Protein AF-A0A0F3GYE5-F1 (afdb_monomer)

Organism: NCBI:txid29290

Foldseek 3Di:
DDDPDDVPDDPDDDDDDDPAPPKDKDADCDCLQVVPHNGRDIDIARPVDDDDQQDWDFDDDPPDTDTFGWHDDPPDIWGHGPDPVDDIDD

Sequence (90 aa):
MVDIFKEGYAEDWLAFDASDPNAFAVGVADDSMGTEFKIGDIVIISPSVVPITGDFVLAKHGNNVIIRKLKILDLAILLKPLNPNYDDIN

Secondary structure (DSSP, 8-state):
----PPTT--S-------S-TT-EEEE--SSTTTTTS-TT-EEEE-TTSPP-TT-EEEEEETTEEEEEEEEEETTEEEEE-SSTTS--B-

InterPro domains:
  IPR015927 Peptidase S24/S26A/S26B/S26C [PF00717] (11-89)
  IPR036286 LexA/Signal peptidase-like superfamily [SSF51306] (20-89)
  IPR039418 LexA-like [cd06529] (24-89)

Mean predicted aligned error: 6.95 Å

pLDDT: mean 88.26, std 13.39, range [50.16, 98.06]

Nearest PDB structures (foldseek):
  6a2s-assembly1_C  TM=9.234E-01  e=2.211E-03  Mycobacterium tuberculosis H37Rv
  6a2r-assembly1_A  TM=9.067E-01  e=2.076E-03  Mycobacterium tuberculosis H37Rv
  6a2t-assembly1_A  TM=7.408E-01  e=2.076E-03  Mycobacterium tuberculosis H37Rv
  3k2z-assembly1_A  TM=8.301E-01  e=8.828E-03  Thermotoga maritima
  3k3r-assembly1_F  TM=7.300E-01  e=5.141E-02  Escherichia coli K-12

Solvent-accessible surface area (backbone atoms only — not comparable to full-atom values): 5919 Å² total; per-residue (Å²): 134,80,86,85,63,57,96,92,58,69,98,73,84,82,92,73,97,66,93,47,94,73,46,46,79,45,70,36,85,52,55,45,34,45,90,82,43,42,64,71,40,76,44,79,45,52,78,87,58,85,83,53,67,71,39,78,42,84,41,83,55,90,95,44,73,45,71,26,36,34,39,71,52,101,89,48,56,37,35,33,47,73,28,86,94,48,74,73,44,116

Radius of gyration: 15.45 Å; Cα contacts (8 Å, |Δi|>4): 132; chains: 1; bounding box: 40×34×38 Å

Structure (mmCIF, N/CA/C/O backbone):
data_AF-A0A0F3GYE5-F1
#
_entry.id   AF-A0A0F3GYE5-F1
#
loop_
_atom_site.group_PDB
_atom_site.id
_atom_site.type_symbol
_atom_site.label_atom_id
_atom_site.label_alt_id
_atom_site.label_comp_id
_atom_site.label_asym_id
_atom_site.label_entity_id
_atom_site.label_seq_id
_atom_site.pdbx_PDB_ins_code
_atom_site.Cartn_x
_atom_site.Cartn_y
_atom_site.Cartn_z
_atom_site.occupancy
_atom_site.B_iso_or_equiv
_atom_site.auth_seq_id
_atom_site.auth_comp_id
_atom_site.auth_asym_id
_atom_site.auth_atom_id
_atom_site.pdbx_PDB_model_num
ATOM 1 N N . MET A 1 1 ? 18.637 -20.138 -17.129 1.00 50.16 1 MET A N 1
ATOM 2 C CA . MET A 1 1 ? 18.434 -18.826 -17.769 1.00 50.16 1 MET A CA 1
ATOM 3 C C . MET A 1 1 ? 19.476 -17.903 -17.172 1.00 50.16 1 MET A C 1
ATOM 5 O O . MET A 1 1 ? 19.521 -17.798 -15.956 1.00 50.16 1 MET A O 1
ATOM 9 N N . VAL A 1 2 ? 20.407 -17.410 -17.987 1.00 51.84 2 VAL A N 1
ATOM 10 C CA . VAL A 1 2 ? 21.448 -16.471 -17.545 1.00 51.84 2 VAL A CA 1
ATOM 11 C C . VAL A 1 2 ? 20.825 -15.086 -17.602 1.00 51.84 2 VAL A C 1
ATOM 13 O O . VAL A 1 2 ? 20.241 -14.741 -18.628 1.00 51.84 2 VAL A O 1
ATOM 16 N N . ASP A 1 3 ? 20.907 -14.342 -16.506 1.00 53.81 3 ASP A N 1
ATOM 17 C CA . ASP A 1 3 ? 20.548 -12.931 -16.498 1.00 53.81 3 ASP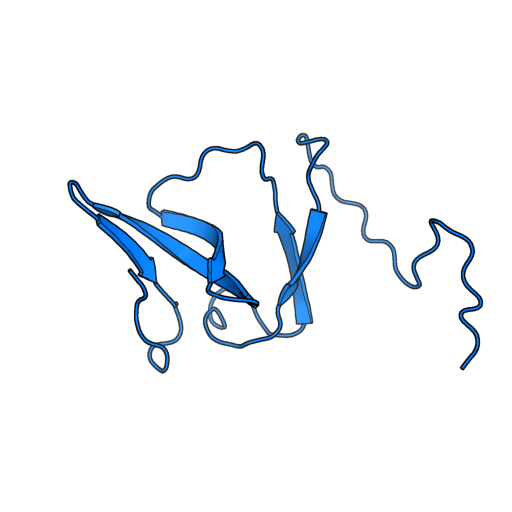 A CA 1
ATOM 18 C C . ASP A 1 3 ? 21.544 -12.177 -17.393 1.00 53.81 3 ASP A C 1
ATOM 20 O O . ASP A 1 3 ? 22.752 -12.184 -17.146 1.00 53.81 3 ASP A O 1
ATOM 24 N N . ILE A 1 4 ? 21.042 -11.643 -18.506 1.00 61.31 4 ILE A N 1
ATOM 25 C CA . ILE A 1 4 ? 21.823 -10.931 -19.527 1.00 61.31 4 ILE A CA 1
ATOM 26 C C . ILE A 1 4 ? 21.837 -9.417 -19.292 1.00 61.31 4 ILE A C 1
ATOM 28 O O . ILE A 1 4 ? 22.429 -8.685 -20.089 1.00 61.31 4 ILE A O 1
ATOM 32 N N . PHE A 1 5 ? 21.198 -8.929 -18.226 1.00 57.25 5 PHE A N 1
ATOM 33 C CA . PHE A 1 5 ? 21.113 -7.504 -17.949 1.00 57.25 5 PHE A CA 1
ATOM 34 C C . PHE A 1 5 ? 22.298 -7.040 -17.092 1.00 57.25 5 PHE A C 1
ATOM 36 O O . PHE A 1 5 ? 22.693 -7.673 -16.114 1.00 57.25 5 PHE A O 1
ATOM 43 N N . LYS A 1 6 ? 22.915 -5.917 -17.486 1.00 57.47 6 LYS A N 1
ATOM 44 C CA . LYS A 1 6 ? 23.903 -5.224 -16.645 1.00 57.47 6 LYS A CA 1
ATOM 45 C C . LYS A 1 6 ? 23.197 -4.639 -15.422 1.00 57.47 6 LYS A C 1
ATOM 47 O O . LYS A 1 6 ? 22.052 -4.209 -15.539 1.00 57.47 6 LYS A O 1
ATOM 52 N N . GLU A 1 7 ? 23.900 -4.542 -14.291 1.00 54.09 7 GLU A N 1
ATOM 53 C CA . GLU A 1 7 ? 23.404 -3.809 -13.118 1.00 54.09 7 GLU A CA 1
ATOM 54 C C . GLU A 1 7 ? 22.880 -2.427 -13.544 1.00 54.09 7 GLU A C 1
ATOM 56 O O . GLU A 1 7 ? 23.600 -1.638 -14.162 1.00 54.09 7 GLU A O 1
ATOM 61 N N . GLY A 1 8 ? 21.599 -2.173 -13.266 1.00 60.19 8 GLY A N 1
ATOM 62 C CA . GLY A 1 8 ? 20.909 -0.942 -13.648 1.00 60.19 8 GLY A CA 1
ATOM 63 C C . GLY A 1 8 ? 20.170 -0.966 -14.990 1.00 60.19 8 GLY A C 1
ATOM 64 O O . GLY A 1 8 ? 19.709 0.092 -15.397 1.00 60.19 8 GLY A O 1
ATOM 65 N N . TYR A 1 9 ? 20.032 -2.108 -15.676 1.00 56.00 9 TYR A N 1
ATOM 66 C CA . TYR A 1 9 ? 19.186 -2.249 -16.871 1.00 56.00 9 TYR A CA 1
ATOM 67 C C . TYR A 1 9 ? 17.911 -3.043 -16.558 1.00 56.00 9 TYR A C 1
ATOM 69 O O . TYR A 1 9 ? 17.988 -4.192 -16.135 1.00 56.00 9 TYR A O 1
ATOM 77 N N . ALA A 1 10 ? 16.749 -2.433 -16.807 1.00 66.06 10 ALA A N 1
ATOM 78 C CA . ALA A 1 10 ? 15.442 -3.092 -16.847 1.00 66.06 10 ALA A CA 1
ATOM 79 C C . ALA A 1 10 ? 14.967 -3.253 -18.303 1.00 66.06 10 ALA A C 1
ATOM 81 O O . ALA A 1 10 ? 15.396 -2.491 -19.176 1.00 66.06 10 ALA A O 1
ATOM 82 N N . GLU A 1 11 ? 14.097 -4.237 -18.554 1.00 63.47 11 GLU A N 1
ATOM 83 C CA . GLU A 1 11 ? 13.492 -4.479 -19.875 1.00 63.47 11 GLU A CA 1
ATOM 84 C C . GLU A 1 11 ? 12.579 -3.328 -20.328 1.00 63.47 11 GLU A C 1
ATOM 86 O O . GLU A 1 11 ? 12.588 -2.988 -21.508 1.00 63.47 11 GLU A O 1
ATOM 91 N N . ASP A 1 12 ? 11.905 -2.667 -19.381 1.00 66.69 12 ASP A N 1
ATOM 92 C CA . ASP A 1 12 ? 11.049 -1.503 -19.605 1.00 66.69 12 ASP A CA 1
ATOM 93 C C . ASP A 1 12 ? 11.389 -0.358 -18.640 1.00 66.69 12 ASP A C 1
ATOM 95 O O . ASP A 1 12 ? 11.724 -0.570 -17.472 1.00 66.69 12 ASP A O 1
ATOM 99 N N . TRP A 1 13 ? 11.272 0.878 -19.136 1.00 66.69 13 TRP A N 1
ATOM 100 C CA . TRP A 1 13 ? 11.470 2.107 -18.365 1.00 66.69 13 TRP A CA 1
ATOM 101 C C . TRP A 1 13 ? 10.253 3.014 -18.502 1.00 66.69 13 TRP A C 1
ATOM 103 O O . TRP A 1 13 ? 9.910 3.442 -19.604 1.00 66.69 13 TRP A O 1
ATOM 113 N N . LEU A 1 14 ? 9.636 3.363 -17.373 1.00 70.12 14 LEU A N 1
ATOM 114 C CA . LEU A 1 14 ? 8.571 4.357 -17.311 1.00 70.12 14 LEU A CA 1
ATOM 115 C C . LEU A 1 14 ? 9.115 5.620 -16.637 1.00 70.12 14 LEU A C 1
ATOM 117 O O . LEU A 1 14 ? 9.422 5.611 -15.447 1.00 70.12 14 LEU A O 1
ATOM 121 N N . ALA A 1 15 ? 9.252 6.706 -17.396 1.00 73.50 15 ALA A N 1
ATOM 122 C CA . ALA A 1 15 ? 9.601 7.994 -16.811 1.00 73.50 15 ALA A CA 1
ATOM 123 C C . ALA A 1 15 ? 8.407 8.531 -16.010 1.00 73.50 15 ALA A C 1
ATOM 125 O O . ALA A 1 15 ? 7.304 8.656 -16.542 1.00 73.50 15 ALA A O 1
ATOM 126 N N . PHE A 1 16 ? 8.639 8.873 -14.746 1.00 74.00 16 PHE A N 1
ATOM 127 C CA . PHE A 1 16 ? 7.661 9.534 -13.894 1.00 74.00 16 PHE A CA 1
ATOM 128 C C . PHE A 1 16 ? 8.348 10.659 -13.127 1.00 74.00 16 PHE A C 1
ATOM 130 O O . PHE A 1 16 ? 9.461 10.489 -12.629 1.00 74.00 16 PHE A O 1
ATOM 137 N N . ASP A 1 17 ? 7.689 11.811 -13.048 1.00 75.56 17 ASP A N 1
ATOM 138 C CA . ASP A 1 17 ? 8.188 12.953 -12.290 1.00 75.56 17 ASP A CA 1
ATOM 139 C C . ASP A 1 17 ? 7.787 12.788 -10.818 1.00 75.56 17 ASP A C 1
ATOM 141 O O . ASP A 1 17 ? 6.677 13.132 -10.410 1.00 75.56 17 ASP A O 1
ATOM 145 N N . ALA A 1 18 ? 8.670 12.172 -10.031 1.00 74.50 18 ALA A N 1
ATOM 146 C CA . ALA A 1 18 ? 8.525 12.081 -8.585 1.00 74.50 18 ALA A CA 1
ATOM 147 C C . ALA A 1 18 ? 9.478 13.067 -7.912 1.00 74.50 18 ALA A C 1
ATOM 149 O O . ALA A 1 18 ? 10.691 13.014 -8.095 1.00 74.50 18 ALA A O 1
ATOM 150 N N . SER A 1 19 ? 8.930 13.928 -7.056 1.00 84.69 19 SER A N 1
ATOM 151 C CA . SER A 1 19 ? 9.742 14.810 -6.211 1.00 84.69 19 SER A CA 1
ATOM 152 C C . SER A 1 19 ? 10.415 14.072 -5.043 1.00 84.69 19 SER A C 1
ATOM 154 O O . SER A 1 19 ? 11.303 14.630 -4.403 1.00 84.69 19 SER A O 1
ATOM 156 N N . ASP A 1 20 ? 9.987 12.842 -4.743 1.00 90.94 20 ASP A N 1
ATOM 157 C CA . ASP A 1 20 ? 10.555 12.014 -3.679 1.00 90.94 20 ASP A CA 1
ATOM 158 C C . ASP A 1 20 ? 11.733 11.179 -4.220 1.00 90.94 20 ASP A C 1
ATOM 160 O O . ASP A 1 20 ? 11.511 10.288 -5.043 1.00 90.94 20 ASP A O 1
ATOM 164 N N . PRO A 1 21 ? 12.979 11.408 -3.755 1.00 90.31 21 PRO A N 1
ATOM 165 C CA . PRO A 1 21 ? 14.148 10.658 -4.218 1.00 90.31 21 PRO A CA 1
ATOM 166 C C . PRO A 1 21 ? 14.127 9.177 -3.814 1.00 90.31 21 PRO A C 1
ATOM 168 O O . PRO A 1 21 ? 14.906 8.394 -4.350 1.00 90.31 21 PRO A O 1
ATOM 171 N N . ASN A 1 22 ? 13.257 8.790 -2.877 1.00 92.00 22 ASN A N 1
ATOM 172 C CA . ASN A 1 22 ? 13.073 7.406 -2.450 1.00 92.00 22 ASN A CA 1
ATOM 173 C C . ASN A 1 22 ? 11.869 6.739 -3.131 1.00 92.00 22 ASN A C 1
ATOM 175 O O . ASN A 1 22 ? 11.473 5.648 -2.719 1.00 92.00 22 ASN A O 1
ATOM 179 N N . ALA A 1 23 ? 11.256 7.390 -4.125 1.00 93.62 23 ALA A N 1
ATOM 180 C CA . ALA A 1 23 ? 10.120 6.822 -4.827 1.00 93.62 23 ALA A CA 1
ATOM 181 C C . ALA A 1 23 ? 10.507 5.563 -5.613 1.00 93.62 23 ALA A C 1
ATOM 183 O O . ALA A 1 23 ? 11.589 5.471 -6.195 1.00 93.62 23 ALA A O 1
ATOM 184 N N . PHE A 1 24 ? 9.594 4.597 -5.661 1.00 91.81 24 PHE A N 1
ATOM 185 C CA . PHE A 1 24 ? 9.771 3.365 -6.426 1.00 91.81 24 PHE A CA 1
ATOM 186 C C . PHE A 1 24 ? 8.449 2.890 -7.026 1.00 91.81 24 PHE A C 1
ATOM 188 O O . PHE A 1 24 ? 7.369 3.224 -6.541 1.00 91.81 24 PHE A O 1
ATOM 195 N N . ALA A 1 25 ? 8.541 2.110 -8.099 1.00 92.25 25 ALA A N 1
ATOM 196 C CA . ALA A 1 25 ? 7.390 1.545 -8.788 1.00 92.25 25 ALA A CA 1
ATOM 197 C C . ALA A 1 25 ? 7.059 0.139 -8.262 1.00 92.25 25 ALA A C 1
ATOM 199 O O . ALA A 1 25 ? 7.960 -0.652 -7.978 1.00 92.25 25 ALA A O 1
ATOM 200 N N . VAL A 1 26 ? 5.769 -0.187 -8.167 1.00 92.50 26 VAL A N 1
ATOM 201 C CA . VAL A 1 26 ? 5.271 -1.522 -7.809 1.00 92.50 26 VAL A CA 1
ATOM 202 C C . VAL A 1 26 ? 4.193 -1.942 -8.800 1.00 92.50 26 VAL A C 1
ATOM 204 O O . VAL A 1 26 ? 3.283 -1.172 -9.096 1.00 92.50 26 VAL A O 1
ATOM 207 N N . GLY A 1 27 ? 4.290 -3.174 -9.297 1.00 94.12 27 GLY A N 1
ATOM 208 C CA . GLY A 1 27 ? 3.236 -3.794 -10.095 1.00 94.12 27 GLY A CA 1
ATOM 209 C C . GLY A 1 27 ? 2.113 -4.332 -9.210 1.00 94.12 27 GLY A C 1
ATOM 210 O O . GLY A 1 27 ? 2.365 -5.026 -8.222 1.00 94.12 27 GLY A O 1
ATOM 211 N N . VAL A 1 28 ? 0.870 -4.033 -9.567 1.00 95.88 28 VAL A N 1
ATOM 212 C CA . VAL A 1 28 ? -0.317 -4.515 -8.854 1.00 95.88 28 VAL A CA 1
ATOM 213 C C . VAL A 1 28 ? -0.536 -5.998 -9.162 1.00 95.88 28 VAL A C 1
ATOM 215 O O . VAL A 1 28 ? -0.695 -6.385 -10.321 1.00 95.88 28 VAL A O 1
ATOM 218 N N . ALA A 1 29 ? -0.546 -6.830 -8.117 1.00 93.06 29 ALA A N 1
ATOM 219 C CA . ALA A 1 29 ? -0.568 -8.292 -8.234 1.00 93.06 29 ALA A CA 1
ATOM 220 C C . ALA A 1 29 ? -1.919 -8.950 -7.887 1.00 93.06 29 ALA A C 1
ATOM 222 O O . ALA A 1 29 ? -2.091 -10.141 -8.138 1.00 93.06 29 ALA A O 1
ATOM 223 N N . ASP A 1 30 ? -2.871 -8.205 -7.317 1.00 94.56 30 ASP A N 1
ATOM 224 C CA . ASP A 1 30 ? -4.206 -8.698 -6.958 1.00 94.56 30 ASP A CA 1
ATOM 225 C C . ASP A 1 30 ? -5.307 -7.692 -7.344 1.00 94.56 30 ASP A C 1
ATOM 227 O O . ASP A 1 30 ? -5.025 -6.561 -7.740 1.00 94.56 30 ASP A O 1
ATOM 231 N N . ASP A 1 31 ? -6.572 -8.108 -7.270 1.00 96.62 31 ASP A N 1
ATOM 232 C CA . ASP A 1 31 ? -7.742 -7.294 -7.615 1.00 96.62 31 ASP A CA 1
ATOM 233 C C . ASP A 1 31 ?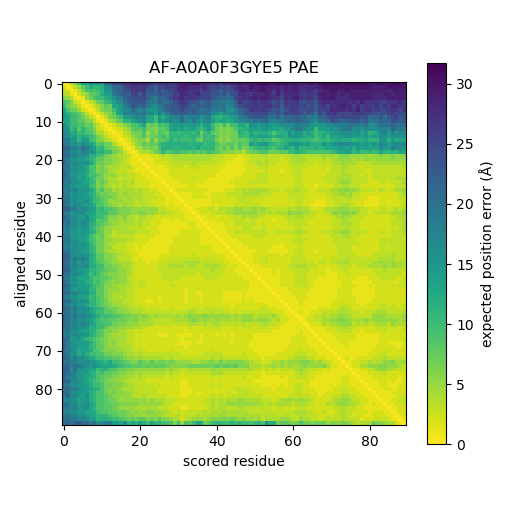 -8.445 -6.701 -6.382 1.00 96.62 31 ASP A C 1
ATOM 235 O O . ASP A 1 31 ? -9.574 -6.210 -6.481 1.00 96.62 31 ASP A O 1
ATOM 239 N N . SER A 1 32 ? -7.793 -6.692 -5.213 1.00 95.62 32 SER A N 1
ATOM 240 C CA . SER A 1 32 ? -8.370 -6.143 -3.974 1.00 95.62 32 SER A CA 1
ATOM 241 C C . SER A 1 32 ? -8.705 -4.650 -4.081 1.00 95.62 32 SER A C 1
ATOM 243 O O . SER A 1 32 ? -9.572 -4.132 -3.369 1.00 95.62 32 SER A O 1
ATOM 245 N N . MET A 1 33 ? -8.045 -3.967 -5.016 1.00 96.62 33 MET A N 1
ATOM 246 C CA . MET A 1 33 ? -8.238 -2.560 -5.344 1.00 96.62 33 MET A CA 1
ATOM 247 C C . MET A 1 33 ? -8.795 -2.353 -6.761 1.00 96.62 33 MET A C 1
ATOM 249 O O . MET A 1 33 ? -8.769 -1.228 -7.249 1.00 96.62 33 MET A O 1
ATOM 253 N N . GLY A 1 34 ? -9.341 -3.401 -7.398 1.00 92.44 34 GLY A N 1
ATOM 254 C CA . GLY A 1 34 ? -9.670 -3.483 -8.833 1.00 92.44 34 GLY A CA 1
ATOM 255 C C . GLY A 1 34 ? -10.541 -2.371 -9.429 1.00 92.44 34 GLY A C 1
ATOM 256 O O . GLY A 1 34 ? -10.543 -2.178 -10.644 1.00 92.44 34 GLY A O 1
ATOM 257 N N . THR A 1 35 ? -11.284 -1.633 -8.600 1.00 92.56 35 THR A N 1
ATOM 258 C CA . THR A 1 35 ? -12.052 -0.458 -9.040 1.00 92.56 35 THR A CA 1
ATOM 259 C C . THR A 1 35 ? -11.166 0.741 -9.379 1.00 92.56 35 THR A C 1
ATOM 261 O O . THR A 1 35 ? -11.558 1.537 -10.223 1.00 92.56 35 THR A O 1
ATOM 264 N N . GLU A 1 36 ? -10.005 0.864 -8.729 1.00 96.00 36 GLU A N 1
ATOM 265 C CA . GLU A 1 36 ? -9.038 1.958 -8.912 1.00 96.00 36 GLU A CA 1
ATOM 266 C C . GLU A 1 36 ? -7.724 1.460 -9.533 1.00 96.00 36 GLU A C 1
ATOM 268 O O . GLU A 1 36 ? -7.209 2.076 -10.459 1.00 96.00 36 GLU A O 1
ATOM 273 N N . PHE A 1 37 ? -7.212 0.320 -9.057 1.00 95.94 37 PHE A N 1
ATOM 274 C CA . PHE A 1 37 ? -5.958 -0.288 -9.501 1.00 95.94 37 PHE A CA 1
ATOM 275 C C . PHE A 1 37 ? -6.208 -1.712 -9.985 1.00 95.94 37 PHE A C 1
ATOM 277 O O . PHE A 1 37 ? -6.633 -2.574 -9.212 1.00 95.94 37 PHE A O 1
ATOM 284 N N . LYS A 1 38 ? -5.943 -1.968 -11.263 1.00 96.50 38 LYS A N 1
ATOM 285 C CA . LYS A 1 38 ? -6.106 -3.279 -11.892 1.00 96.50 38 LYS A CA 1
ATOM 286 C C . LYS A 1 38 ? -4.808 -4.072 -11.816 1.00 96.50 38 LYS A C 1
ATOM 288 O O . LYS A 1 38 ? -3.719 -3.511 -11.752 1.00 96.50 38 LYS A O 1
ATOM 293 N N . ILE A 1 39 ? -4.925 -5.397 -11.875 1.00 96.75 39 ILE A N 1
ATOM 294 C CA . ILE A 1 39 ? -3.763 -6.284 -11.988 1.00 96.75 39 ILE A CA 1
ATOM 295 C C . ILE A 1 39 ? -2.942 -5.887 -13.221 1.00 96.75 39 ILE A C 1
ATOM 297 O O . ILE A 1 39 ? -3.491 -5.756 -14.316 1.00 96.75 39 ILE A O 1
ATOM 301 N N . GLY A 1 40 ? -1.633 -5.728 -13.029 1.00 94.44 40 GLY A N 1
ATOM 302 C CA . GLY A 1 40 ? -0.694 -5.289 -14.061 1.00 94.44 40 GLY A CA 1
ATOM 303 C C . GLY A 1 40 ? -0.480 -3.776 -14.132 1.00 94.44 40 GLY A C 1
ATOM 304 O O . GLY A 1 40 ? 0.473 -3.352 -14.782 1.00 94.44 40 GLY A O 1
ATOM 305 N N . ASP A 1 41 ? -1.292 -2.965 -13.445 1.00 94.94 41 ASP A N 1
ATOM 306 C CA . ASP A 1 41 ? -1.013 -1.534 -13.316 1.00 94.94 41 ASP A CA 1
ATOM 307 C C . ASP A 1 41 ? 0.300 -1.315 -12.549 1.00 94.94 41 ASP A C 1
ATOM 309 O O . ASP A 1 41 ? 0.657 -2.080 -11.647 1.00 94.94 41 ASP A O 1
ATOM 313 N N . ILE A 1 42 ? 1.012 -0.242 -12.894 1.00 93.19 42 ILE A N 1
ATOM 314 C CA . ILE A 1 42 ? 2.215 0.203 -12.189 1.00 93.19 42 ILE A CA 1
ATOM 315 C C . ILE A 1 42 ? 1.842 1.407 -11.330 1.00 93.19 42 ILE A C 1
ATOM 317 O O . ILE A 1 42 ? 1.410 2.435 -11.851 1.00 93.19 42 ILE A O 1
ATOM 321 N N . VAL A 1 43 ? 2.042 1.295 -10.019 1.00 93.38 43 VAL A N 1
ATOM 322 C CA . VAL A 1 43 ? 1.853 2.401 -9.074 1.00 93.38 43 VAL A CA 1
ATOM 323 C C . VAL A 1 43 ? 3.200 2.933 -8.600 1.00 93.38 43 VAL A C 1
ATOM 325 O O . VAL A 1 43 ? 4.131 2.164 -8.361 1.00 93.38 43 VAL A O 1
ATOM 328 N N . ILE A 1 44 ? 3.301 4.252 -8.450 1.00 93.44 44 ILE A N 1
ATOM 329 C CA . ILE A 1 44 ? 4.480 4.910 -7.881 1.00 93.44 44 ILE A CA 1
ATOM 330 C C . ILE A 1 44 ? 4.235 5.149 -6.396 1.00 93.44 44 ILE A C 1
ATOM 332 O O . ILE A 1 44 ? 3.241 5.762 -6.011 1.00 93.44 44 ILE A O 1
ATOM 336 N N . ILE A 1 45 ? 5.144 4.654 -5.565 1.00 94.88 45 ILE A N 1
ATOM 337 C CA . ILE A 1 45 ? 5.091 4.767 -4.112 1.00 94.88 45 ILE A CA 1
ATOM 338 C C . ILE A 1 45 ? 6.116 5.804 -3.671 1.00 94.88 45 ILE A C 1
ATOM 340 O O . ILE A 1 45 ? 7.302 5.637 -3.940 1.00 94.88 45 ILE A O 1
ATOM 344 N N . SER A 1 46 ? 5.658 6.838 -2.965 1.00 95.12 46 SER A N 1
ATOM 345 C CA . SER A 1 46 ? 6.501 7.887 -2.376 1.00 95.12 46 SER A CA 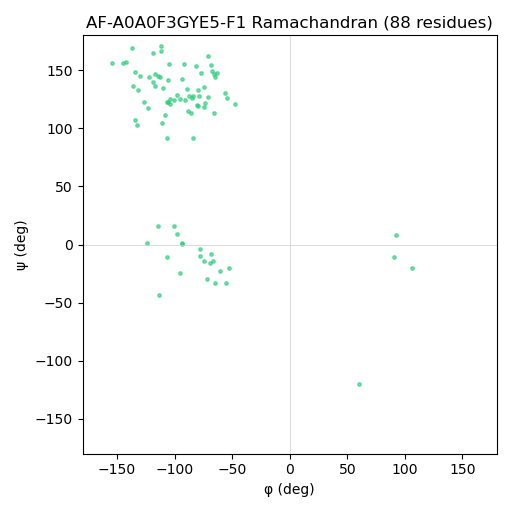1
ATOM 346 C C . SER A 1 46 ? 6.584 7.704 -0.855 1.00 95.12 46 SER A C 1
ATOM 348 O O . SER A 1 46 ? 5.711 8.197 -0.135 1.00 95.12 46 SER A O 1
ATOM 350 N N . PRO A 1 47 ? 7.580 6.966 -0.329 1.00 9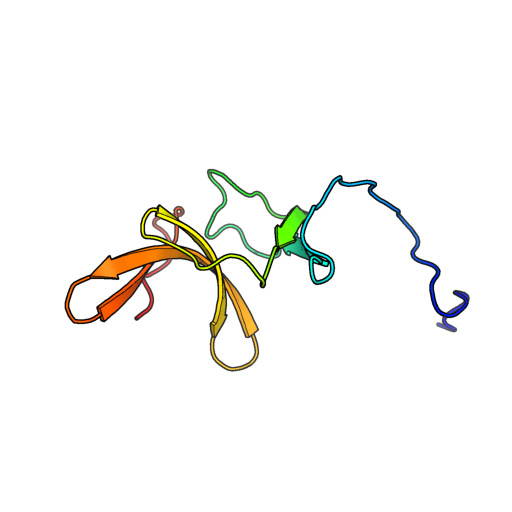5.00 47 PRO A N 1
ATOM 351 C CA . PRO A 1 47 ? 7.663 6.638 1.096 1.00 95.00 47 PRO A CA 1
ATOM 352 C C . PRO A 1 47 ? 7.968 7.842 1.999 1.00 95.00 47 PRO A C 1
ATOM 354 O O . PRO A 1 47 ? 7.782 7.748 3.211 1.00 95.00 47 PRO A O 1
ATOM 357 N N . SER A 1 48 ? 8.433 8.964 1.444 1.00 94.56 48 SER A N 1
ATOM 358 C CA . SER A 1 48 ? 8.718 10.182 2.210 1.00 94.56 48 SER A CA 1
ATOM 359 C C . SER A 1 48 ? 7.450 10.976 2.565 1.00 94.56 48 SER A C 1
ATOM 361 O O . SER A 1 48 ? 7.517 11.925 3.347 1.00 94.56 48 SER A O 1
ATOM 363 N N . VAL A 1 49 ? 6.291 10.612 2.002 1.00 92.81 49 VAL A N 1
ATOM 364 C CA . VAL A 1 49 ? 5.001 11.256 2.279 1.00 92.81 49 VAL A CA 1
ATOM 365 C C . VAL A 1 49 ? 4.339 10.598 3.489 1.00 92.81 49 VAL A C 1
ATOM 367 O O . VAL A 1 49 ? 4.157 9.383 3.528 1.00 92.81 49 VAL A O 1
ATOM 370 N N . VAL A 1 50 ? 3.943 11.406 4.477 1.00 95.25 50 VAL A N 1
ATOM 371 C CA . VAL A 1 50 ? 3.152 10.929 5.620 1.00 95.25 50 VAL A CA 1
ATOM 372 C C . VAL A 1 50 ? 1.712 10.695 5.155 1.00 95.25 50 VAL A C 1
ATOM 374 O O . VAL A 1 50 ? 1.066 11.662 4.746 1.00 95.25 50 VAL A O 1
ATOM 377 N N . PRO A 1 51 ? 1.191 9.457 5.219 1.00 96.44 51 PRO A N 1
ATOM 378 C CA . PRO A 1 51 ? -0.129 9.155 4.691 1.00 96.44 51 PRO A CA 1
ATOM 379 C C . PRO A 1 51 ? -1.237 9.643 5.629 1.00 96.44 51 PRO A C 1
ATOM 381 O O . PRO A 1 51 ? -1.103 9.618 6.857 1.00 96.44 51 PRO A O 1
ATOM 384 N N . ILE A 1 52 ? -2.363 10.041 5.043 1.00 97.56 52 ILE A N 1
ATOM 385 C CA . ILE A 1 52 ? -3.572 10.475 5.746 1.00 97.56 52 ILE A CA 1
ATOM 386 C C . ILE A 1 52 ? -4.765 9.571 5.416 1.00 97.56 52 ILE A C 1
ATOM 388 O O . ILE A 1 52 ? -4.755 8.782 4.470 1.00 97.56 52 ILE A O 1
ATOM 392 N N . THR A 1 53 ? -5.827 9.660 6.221 1.00 98.06 53 THR A N 1
ATOM 393 C CA . THR A 1 53 ? -7.076 8.935 5.946 1.00 98.06 53 THR A CA 1
ATOM 394 C C . THR A 1 53 ? -7.587 9.255 4.544 1.00 98.06 53 THR A C 1
ATOM 396 O O . THR A 1 53 ? -7.835 10.411 4.216 1.00 98.06 53 THR A O 1
ATOM 399 N N . GLY A 1 54 ? -7.830 8.209 3.758 1.00 97.44 54 GLY A N 1
ATOM 400 C CA . GLY A 1 54 ? -8.278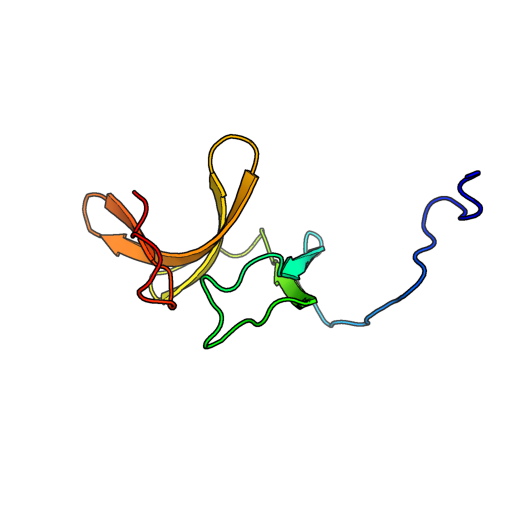 8.300 2.374 1.00 97.44 54 GLY A CA 1
ATOM 401 C C . GLY A 1 54 ? -7.192 7.971 1.354 1.00 97.44 54 GLY A C 1
ATOM 402 O O . GLY A 1 54 ? -7.556 7.579 0.245 1.00 97.44 54 GLY A O 1
ATOM 403 N N . ASP A 1 55 ? -5.915 8.050 1.729 1.00 97.69 55 ASP A N 1
ATOM 404 C CA . ASP A 1 55 ? -4.804 7.731 0.835 1.00 97.69 55 ASP A CA 1
ATOM 405 C C . ASP A 1 55 ? -4.743 6.238 0.511 1.00 97.69 55 ASP A C 1
ATOM 407 O O . ASP A 1 55 ? -5.175 5.380 1.289 1.00 97.69 55 ASP A O 1
ATOM 411 N N . PHE A 1 56 ? -4.155 5.923 -0.638 1.00 97.56 56 PHE A N 1
ATOM 412 C CA . PHE A 1 56 ? -3.750 4.566 -0.972 1.00 97.56 56 PHE A CA 1
ATOM 413 C C . PHE A 1 56 ? -2.314 4.349 -0.523 1.00 97.56 56 PHE A C 1
ATOM 415 O O . PHE A 1 56 ? -1.416 5.096 -0.904 1.00 97.56 56 PHE A O 1
ATOM 422 N N . VAL A 1 57 ? -2.102 3.324 0.293 1.00 97.38 57 VAL A N 1
ATOM 423 C CA . VAL A 1 57 ? -0.800 3.039 0.893 1.00 97.38 57 VAL A CA 1
ATOM 424 C C . VAL A 1 57 ? -0.333 1.645 0.521 1.00 97.38 57 VAL A C 1
ATOM 426 O O . VAL A 1 57 ? -1.134 0.709 0.457 1.00 97.38 57 VAL A O 1
ATOM 429 N N . LEU A 1 58 ? 0.977 1.508 0.324 1.00 97.06 58 LEU A N 1
ATOM 430 C CA . LEU A 1 58 ? 1.644 0.215 0.337 1.00 97.06 58 LEU A CA 1
ATOM 431 C C . LEU A 1 58 ? 1.998 -0.123 1.789 1.00 97.06 58 LEU A C 1
ATOM 433 O O . LEU A 1 58 ? 2.827 0.545 2.405 1.00 97.06 58 LEU A O 1
ATOM 437 N N . ALA A 1 59 ? 1.369 -1.154 2.338 1.00 95.44 59 ALA A N 1
ATOM 438 C CA . ALA A 1 59 ? 1.582 -1.599 3.707 1.00 95.44 59 ALA A CA 1
ATOM 439 C C . ALA A 1 59 ? 2.252 -2.974 3.735 1.00 95.44 59 ALA A C 1
ATOM 441 O O . ALA A 1 59 ? 1.959 -3.844 2.914 1.00 95.44 59 ALA A O 1
ATOM 442 N N . LYS A 1 60 ? 3.130 -3.197 4.714 1.00 93.50 60 LYS A N 1
ATOM 443 C CA . LYS A 1 60 ? 3.688 -4.523 4.987 1.00 93.50 60 LYS A CA 1
ATOM 444 C C . LYS A 1 60 ? 2.669 -5.351 5.770 1.00 93.50 60 LYS A C 1
ATOM 446 O O . LYS A 1 60 ? 2.206 -4.915 6.819 1.00 93.50 60 LYS A O 1
ATOM 451 N N . HIS A 1 61 ? 2.369 -6.557 5.297 1.00 90.88 61 HIS A N 1
ATOM 452 C CA . HIS A 1 61 ? 1.459 -7.495 5.950 1.00 90.88 61 HIS A CA 1
ATOM 453 C C . HIS A 1 61 ? 2.106 -8.887 6.004 1.00 90.88 61 HIS A C 1
ATOM 455 O O . HIS A 1 61 ? 2.207 -9.599 5.001 1.00 90.88 61 HIS A O 1
ATOM 461 N N . GLY A 1 62 ? 2.620 -9.251 7.183 1.00 90.62 62 GLY A N 1
ATOM 462 C CA . GLY A 1 62 ? 3.454 -10.441 7.360 1.00 90.62 62 GLY A CA 1
ATOM 463 C C . GLY A 1 62 ? 4.730 -10.372 6.511 1.00 90.62 62 GLY A C 1
ATOM 464 O O . GLY A 1 62 ? 5.539 -9.453 6.662 1.00 90.62 62 GLY A O 1
ATOM 465 N N . ASN A 1 63 ? 4.889 -11.343 5.608 1.00 92.31 63 ASN A N 1
ATOM 466 C CA . ASN A 1 63 ? 6.011 -11.419 4.663 1.00 92.31 63 ASN A CA 1
ATOM 467 C C . ASN A 1 63 ? 5.706 -10.779 3.299 1.00 92.31 63 ASN A C 1
ATOM 469 O O . ASN A 1 63 ? 6.570 -10.784 2.428 1.00 92.31 63 ASN A O 1
ATOM 473 N N . ASN A 1 64 ? 4.501 -10.235 3.120 1.00 90.88 64 ASN A N 1
ATOM 474 C CA . ASN A 1 64 ? 4.048 -9.635 1.870 1.00 90.88 64 ASN A CA 1
ATOM 475 C C . ASN A 1 64 ? 3.871 -8.119 2.019 1.00 90.88 64 ASN A C 1
ATOM 477 O O . ASN A 1 64 ? 3.909 -7.564 3.122 1.00 90.88 64 ASN A O 1
ATOM 481 N N . VAL A 1 65 ? 3.638 -7.457 0.890 1.00 94.12 65 VAL A N 1
ATOM 482 C CA . VAL A 1 65 ? 3.154 -6.076 0.827 1.00 94.12 65 VAL A CA 1
ATOM 483 C C . VAL A 1 65 ? 1.789 -6.052 0.151 1.00 94.12 65 VAL A C 1
ATOM 485 O O . VAL A 1 65 ? 1.515 -6.878 -0.717 1.00 94.12 65 VAL A O 1
ATOM 488 N N . ILE A 1 66 ? 0.929 -5.134 0.574 1.00 95.50 66 ILE A N 1
ATOM 489 C CA . ILE A 1 66 ? -0.439 -4.984 0.072 1.00 95.50 66 ILE A CA 1
ATOM 490 C C . ILE A 1 66 ? -0.740 -3.512 -0.194 1.00 95.50 66 ILE A C 1
ATOM 492 O O . ILE A 1 66 ? -0.238 -2.641 0.516 1.00 95.50 66 ILE A O 1
ATOM 496 N N . ILE A 1 67 ? -1.589 -3.234 -1.182 1.00 97.19 67 ILE A N 1
ATOM 497 C CA . ILE A 1 67 ? -2.099 -1.883 -1.453 1.00 97.19 67 ILE A CA 1
ATOM 498 C C . ILE A 1 67 ? -3.500 -1.775 -0.861 1.00 97.19 67 ILE A C 1
ATOM 500 O O . ILE A 1 67 ? -4.368 -2.592 -1.167 1.00 97.19 67 ILE A O 1
ATOM 504 N N . ARG A 1 68 ? -3.741 -0.796 0.011 1.00 97.25 68 ARG A N 1
ATOM 505 C CA . ARG A 1 68 ? -5.039 -0.603 0.676 1.00 97.25 68 ARG A CA 1
ATOM 506 C C . ARG A 1 68 ? -5.366 0.873 0.819 1.00 97.25 68 ARG A C 1
ATOM 508 O O . ARG A 1 68 ? -4.469 1.713 0.846 1.00 97.25 68 ARG A O 1
ATOM 515 N N . LYS A 1 69 ? -6.654 1.189 0.949 1.00 97.94 69 LYS A N 1
ATOM 516 C CA . LYS A 1 69 ? -7.096 2.530 1.329 1.00 97.94 69 LYS A CA 1
ATOM 517 C C . LYS A 1 69 ? -6.971 2.696 2.840 1.00 97.94 69 LYS A C 1
ATOM 519 O O . LYS A 1 69 ? -7.592 1.951 3.600 1.00 97.94 69 LYS A O 1
ATOM 524 N N . LEU A 1 70 ? -6.171 3.661 3.271 1.00 98.00 70 LEU A N 1
ATOM 525 C CA . LEU A 1 70 ? -5.904 3.936 4.673 1.00 98.00 70 LEU A CA 1
ATOM 526 C C . LEU A 1 70 ? -7.099 4.629 5.330 1.00 98.00 70 LEU A C 1
ATOM 528 O O . LEU A 1 70 ? -7.655 5.594 4.802 1.00 98.00 70 LEU A O 1
ATOM 532 N N . LYS A 1 71 ? -7.467 4.184 6.528 1.00 97.81 71 LYS A N 1
ATOM 533 C CA . LYS A 1 71 ? -8.397 4.889 7.404 1.00 97.81 71 LYS A CA 1
ATOM 534 C C . LYS A 1 71 ? -7.853 4.903 8.826 1.00 97.81 71 LYS A C 1
ATOM 536 O O . LYS A 1 71 ? -7.876 3.895 9.519 1.00 97.81 71 LYS A O 1
ATOM 541 N N . ILE A 1 72 ? -7.388 6.068 9.252 1.00 96.81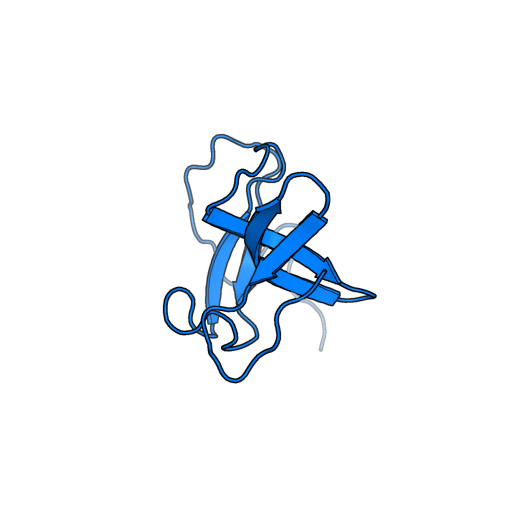 72 ILE A N 1
ATOM 542 C CA . ILE A 1 72 ? -6.936 6.326 10.616 1.00 96.81 72 ILE A CA 1
ATOM 543 C C . ILE A 1 72 ? -8.162 6.695 11.457 1.00 96.81 72 ILE A C 1
ATOM 545 O O . ILE A 1 72 ? -8.944 7.575 11.088 1.00 96.81 72 ILE A O 1
ATOM 549 N N . LEU A 1 73 ? -8.339 5.984 12.563 1.00 95.25 73 LEU A N 1
ATOM 550 C CA . LEU A 1 73 ? -9.310 6.233 13.623 1.00 95.25 73 LEU A CA 1
ATOM 551 C C . LEU A 1 73 ? -8.558 6.657 14.890 1.00 95.25 73 LEU A C 1
ATOM 553 O O . LEU A 1 73 ? -7.355 6.436 15.000 1.00 95.25 73 LEU A O 1
ATOM 557 N N . ASP A 1 74 ? -9.275 7.182 15.882 1.00 94.88 74 ASP A N 1
ATOM 558 C CA . ASP A 1 74 ? -8.667 7.674 17.129 1.00 94.88 74 ASP A CA 1
ATOM 559 C C . ASP A 1 74 ? -7.798 6.626 17.850 1.00 94.88 74 ASP A C 1
ATOM 561 O O . ASP A 1 74 ? -6.809 6.974 18.490 1.00 94.88 74 ASP A O 1
ATOM 565 N N . LEU A 1 75 ? -8.164 5.342 17.752 1.00 94.62 75 LEU A N 1
ATOM 566 C CA . LEU A 1 75 ? -7.511 4.237 18.468 1.00 94.62 75 LEU A CA 1
ATOM 567 C C . LEU A 1 75 ? -7.005 3.113 17.555 1.00 94.62 75 LEU A C 1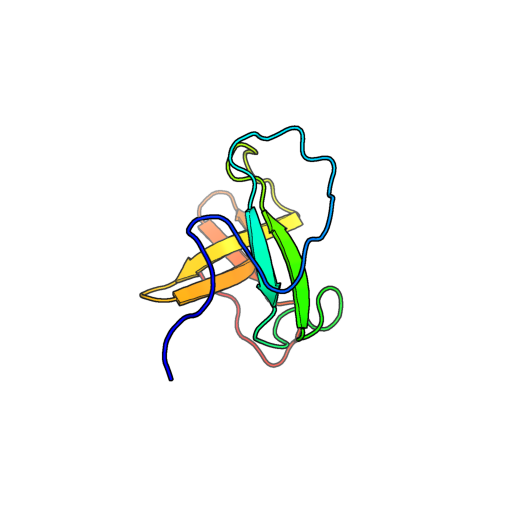
ATOM 569 O O . LEU A 1 75 ? -6.516 2.102 18.055 1.00 94.62 75 LEU A O 1
ATOM 573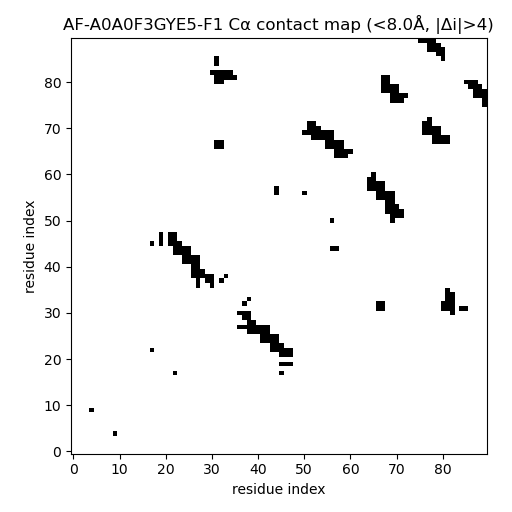 N N . ALA A 1 76 ? -7.163 3.240 16.238 1.00 94.31 76 ALA A N 1
ATOM 574 C CA . ALA A 1 76 ? -6.861 2.157 15.310 1.00 94.31 76 ALA A CA 1
ATOM 575 C C . ALA A 1 76 ? -6.521 2.676 13.915 1.00 94.31 76 ALA A C 1
ATOM 577 O O . ALA A 1 76 ? -6.968 3.743 13.499 1.00 94.31 76 ALA A O 1
ATOM 578 N N . ILE A 1 77 ? -5.781 1.869 13.167 1.00 94.88 77 ILE A N 1
ATOM 579 C CA . ILE A 1 77 ? -5.589 2.046 11.734 1.00 94.88 77 ILE A CA 1
ATOM 580 C C . ILE A 1 77 ? -6.338 0.914 11.043 1.00 94.88 77 ILE A C 1
ATOM 582 O O . ILE A 1 77 ? -6.268 -0.228 11.474 1.00 94.88 77 ILE A O 1
ATOM 586 N N . LEU A 1 78 ? -7.080 1.247 9.993 1.00 96.69 78 LEU A N 1
ATOM 587 C CA . LEU A 1 78 ? -7.756 0.289 9.133 1.00 96.69 78 LEU A CA 1
ATOM 588 C C . LEU A 1 78 ? -7.187 0.390 7.722 1.00 96.69 78 LEU A C 1
ATOM 590 O O . LEU A 1 78 ? -7.031 1.484 7.173 1.00 96.69 78 LEU A O 1
ATOM 594 N N . LEU A 1 79 ? -6.943 -0.761 7.116 1.00 97.19 79 LEU A N 1
ATOM 595 C CA . LEU A 1 79 ? -6.535 -0.910 5.731 1.00 97.19 79 LEU A CA 1
ATOM 596 C C . LEU A 1 79 ? -7.681 -1.559 4.957 1.00 97.19 79 LEU A C 1
ATOM 598 O O . LEU A 1 79 ? -7.936 -2.757 5.081 1.00 97.19 79 LEU A O 1
ATOM 602 N N . LYS A 1 80 ? -8.386 -0.749 4.166 1.00 97.50 80 LYS A N 1
ATOM 603 C CA . LYS A 1 80 ? -9.615 -1.158 3.481 1.00 97.50 80 LYS A CA 1
ATOM 604 C C . LYS A 1 80 ? -9.347 -1.551 2.026 1.00 97.50 80 LYS A C 1
ATOM 606 O O . LYS A 1 80 ? -8.740 -0.751 1.303 1.00 97.50 80 LYS A O 1
ATOM 611 N N . PRO A 1 81 ? -9.788 -2.730 1.561 1.00 97.31 81 PRO A N 1
ATOM 612 C CA . PRO A 1 81 ? -9.884 -3.001 0.134 1.00 97.31 81 PRO A CA 1
ATOM 613 C C . PRO A 1 81 ? -11.028 -2.182 -0.486 1.00 97.31 81 PRO A C 1
ATOM 615 O O . PRO A 1 81 ? -11.913 -1.684 0.215 1.00 97.31 81 PRO A O 1
ATOM 618 N N . LEU A 1 82 ? -11.015 -2.033 -1.812 1.00 96.38 82 LEU A N 1
ATOM 619 C CA . LEU A 1 82 ? -12.167 -1.500 -2.554 1.00 96.38 82 LEU A CA 1
ATOM 620 C C . LEU A 1 82 ? -13.051 -2.618 -3.114 1.00 96.38 82 LEU A C 1
ATOM 622 O O . LEU A 1 82 ? -14.243 -2.414 -3.336 1.00 96.38 82 LEU A O 1
ATOM 626 N N . ASN A 1 83 ? -12.473 -3.799 -3.325 1.00 95.00 83 ASN A N 1
ATOM 627 C CA . ASN A 1 83 ? -13.192 -4.991 -3.733 1.00 95.00 83 ASN A CA 1
ATOM 628 C C . ASN A 1 83 ? -13.878 -5.630 -2.508 1.00 95.00 83 ASN A C 1
ATOM 630 O O . ASN A 1 83 ? -13.182 -6.037 -1.576 1.00 95.00 83 ASN A O 1
ATOM 634 N N . PRO A 1 84 ? -15.220 -5.754 -2.496 1.00 93.38 84 PRO A N 1
ATOM 635 C CA . PRO A 1 84 ? -15.971 -6.267 -1.348 1.00 93.38 84 PRO A CA 1
ATOM 636 C C . PRO A 1 84 ? -15.737 -7.757 -1.061 1.00 93.38 84 PRO A C 1
ATOM 638 O O . PRO A 1 84 ? -16.194 -8.248 -0.036 1.00 93.38 84 PRO A O 1
ATOM 641 N N . ASN A 1 85 ? -15.039 -8.481 -1.942 1.00 95.38 85 ASN A N 1
ATOM 642 C CA . ASN A 1 85 ? -14.657 -9.876 -1.715 1.00 95.38 85 ASN A CA 1
ATOM 643 C C . ASN A 1 85 ? -13.453 -10.031 -0.766 1.00 95.38 85 ASN A C 1
ATOM 645 O O . ASN A 1 85 ? -13.051 -11.155 -0.474 1.00 95.38 85 ASN A O 1
ATOM 649 N N . TYR A 1 86 ? -12.857 -8.921 -0.324 1.00 94.19 86 TYR A N 1
ATOM 650 C CA . TYR A 1 86 ? -11.710 -8.885 0.577 1.00 94.19 86 TYR A CA 1
ATOM 651 C C . TYR A 1 86 ? -12.099 -8.253 1.914 1.00 94.19 86 TYR A C 1
ATOM 653 O O . TYR A 1 86 ? -12.862 -7.288 1.952 1.00 94.19 86 TYR A O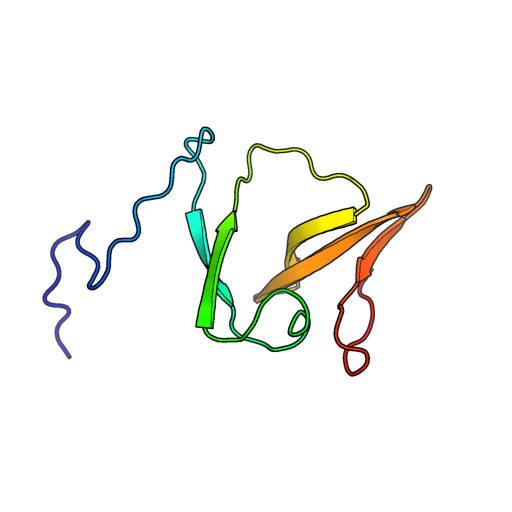 1
ATOM 661 N N . ASP A 1 87 ? -11.511 -8.756 2.998 1.00 94.12 87 ASP A N 1
ATOM 662 C CA . ASP A 1 87 ? -11.724 -8.220 4.341 1.00 94.12 87 ASP A CA 1
ATOM 663 C C . ASP A 1 87 ? -10.856 -6.982 4.626 1.00 94.12 87 ASP A C 1
ATOM 665 O O . ASP A 1 87 ? -9.757 -6.808 4.080 1.00 94.12 87 ASP A O 1
ATOM 669 N N . ASP A 1 88 ? -11.353 -6.136 5.532 1.00 92.69 88 ASP A N 1
ATOM 670 C CA . ASP A 1 88 ? -10.575 -5.066 6.158 1.00 92.69 88 ASP A CA 1
ATOM 671 C C . ASP A 1 88 ? -9.454 -5.661 7.036 1.00 92.69 88 ASP A C 1
ATOM 673 O O . ASP A 1 88 ? -9.623 -6.710 7.661 1.00 92.69 88 ASP A O 1
ATOM 677 N N . ILE A 1 89 ? -8.313 -4.969 7.120 1.00 92.75 89 ILE A N 1
ATOM 678 C CA . ILE A 1 89 ? -7.164 -5.366 7.954 1.00 92.75 89 ILE A CA 1
ATOM 679 C C . ILE A 1 89 ? -6.891 -4.278 9.004 1.00 92.75 89 ILE A C 1
ATOM 681 O O . ILE A 1 89 ? -6.964 -3.089 8.682 1.00 92.75 89 ILE A O 1
ATOM 685 N N . ASN A 1 90 ? -6.567 -4.695 10.234 1.00 84.75 90 ASN A N 1
ATOM 686 C CA . ASN A 1 90 ? -6.181 -3.835 11.364 1.00 84.75 90 ASN A CA 1
ATOM 687 C C . ASN A 1 90 ? -4.666 -3.823 11.581 1.00 84.75 90 ASN A C 1
ATOM 689 O O . ASN A 1 90 ? -4.046 -4.893 11.378 1.00 84.75 90 ASN A O 1
#